Protein AF-A0A351J2E3-F1 (afdb_monomer_lite)

Structure (mmCIF, N/CA/C/O backbone):
data_AF-A0A351J2E3-F1
#
_entry.id   AF-A0A351J2E3-F1
#
loop_
_atom_site.group_PDB
_atom_site.id
_atom_site.type_symbol
_atom_site.label_atom_id
_atom_site.label_alt_id
_atom_site.label_comp_id
_atom_site.label_asym_id
_atom_site.label_entity_id
_atom_site.label_seq_id
_atom_site.pdbx_PDB_ins_code
_atom_site.Cartn_x
_atom_site.Cartn_y
_atom_site.Cartn_z
_atom_site.occupancy
_atom_site.B_iso_or_equiv
_atom_site.auth_seq_id
_atom_site.auth_comp_id
_atom_site.auth_asym_id
_atom_site.auth_atom_id
_atom_site.pdbx_PDB_model_num
ATOM 1 N N . MET A 1 1 ? -10.435 -15.112 0.257 1.00 53.44 1 MET A N 1
ATOM 2 C CA . MET A 1 1 ? -9.980 -13.709 0.171 1.00 53.44 1 MET A CA 1
ATOM 3 C C . MET A 1 1 ? -8.673 -13.596 0.929 1.00 53.44 1 MET A C 1
ATOM 5 O O . MET A 1 1 ? -8.616 -14.075 2.054 1.00 53.44 1 MET A O 1
ATOM 9 N N . ALA A 1 2 ? -7.642 -13.042 0.295 1.00 80.75 2 ALA A N 1
ATOM 10 C CA . ALA A 1 2 ? -6.370 -12.694 0.925 1.00 80.75 2 ALA A CA 1
ATOM 11 C C . ALA A 1 2 ? -6.264 -11.159 0.990 1.00 80.75 2 ALA A C 1
ATOM 13 O O . ALA A 1 2 ? -6.923 -10.475 0.209 1.00 80.75 2 ALA A O 1
ATOM 14 N N . GLY A 1 3 ? -5.481 -10.624 1.924 1.00 88.12 3 GLY A N 1
ATOM 15 C CA . GLY A 1 3 ? -5.283 -9.185 2.109 1.00 88.12 3 GLY A CA 1
ATOM 16 C C . GLY A 1 3 ? -3.910 -8.909 2.710 1.00 88.12 3 GLY A C 1
ATOM 17 O O . GLY A 1 3 ? -3.310 -9.804 3.310 1.00 88.12 3 GLY A O 1
ATOM 18 N N . LEU A 1 4 ? -3.411 -7.688 2.531 1.00 91.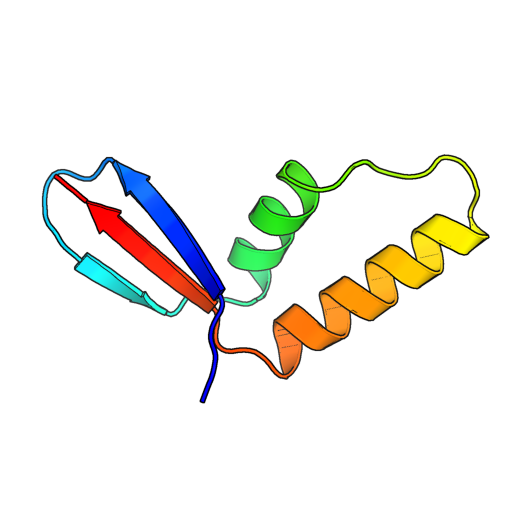06 4 LEU A N 1
ATOM 19 C CA . LEU A 1 4 ? -2.120 -7.261 3.067 1.00 91.06 4 LEU A CA 1
ATOM 20 C C . LEU A 1 4 ? -2.342 -6.380 4.298 1.00 91.06 4 LEU A C 1
ATOM 22 O O . LEU A 1 4 ? -3.209 -5.511 4.299 1.00 91.06 4 LEU A O 1
ATOM 26 N N . ALA A 1 5 ? -1.565 -6.610 5.351 1.00 93.00 5 ALA A N 1
ATOM 27 C CA . ALA A 1 5 ? -1.686 -5.902 6.618 1.00 93.00 5 ALA A CA 1
ATOM 28 C C . ALA A 1 5 ? -0.334 -5.329 7.049 1.00 93.00 5 ALA A C 1
ATOM 30 O O . ALA A 1 5 ? 0.641 -6.069 7.176 1.00 93.00 5 ALA A O 1
ATOM 31 N N . PHE A 1 6 ? -0.290 -4.026 7.318 1.00 93.50 6 PHE A N 1
ATOM 32 C CA . PHE A 1 6 ? 0.831 -3.387 7.999 1.00 93.50 6 PHE A CA 1
ATOM 33 C C . PHE A 1 6 ? 0.595 -3.436 9.503 1.00 93.50 6 PHE A C 1
ATOM 35 O O . PHE A 1 6 ? -0.391 -2.886 9.989 1.00 93.50 6 PHE A O 1
ATOM 42 N N . ILE A 1 7 ? 1.491 -4.109 10.222 1.00 93.62 7 ILE A N 1
ATOM 43 C CA . ILE A 1 7 ? 1.414 -4.256 11.676 1.00 93.62 7 ILE A CA 1
ATOM 44 C C . ILE A 1 7 ? 2.289 -3.194 12.321 1.00 93.62 7 ILE A C 1
ATOM 46 O O . ILE A 1 7 ? 3.488 -3.121 12.043 1.00 93.62 7 ILE A O 1
ATOM 50 N N . GLU A 1 8 ? 1.697 -2.398 13.201 1.00 92.81 8 GLU A N 1
ATOM 51 C CA . GLU A 1 8 ? 2.394 -1.350 13.936 1.00 92.81 8 GLU A CA 1
ATOM 52 C C . GLU A 1 8 ? 1.929 -1.310 15.384 1.00 92.81 8 GLU A C 1
ATOM 54 O O . GLU A 1 8 ? 0.821 -1.726 15.724 1.00 92.81 8 GLU A O 1
ATOM 59 N N . ARG A 1 9 ? 2.804 -0.804 16.253 1.00 93.88 9 ARG A N 1
ATOM 60 C CA . ARG A 1 9 ? 2.452 -0.592 17.649 1.00 93.88 9 ARG A CA 1
ATOM 61 C C . ARG A 1 9 ? 1.468 0.569 17.759 1.00 93.88 9 ARG A C 1
ATOM 63 O O . ARG A 1 9 ? 1.684 1.618 17.157 1.00 93.88 9 ARG A O 1
ATOM 70 N N . ASP A 1 10 ? 0.431 0.376 18.555 1.00 95.19 10 ASP A N 1
ATOM 71 C CA . ASP A 1 10 ? -0.625 1.351 18.814 1.00 95.19 10 ASP A CA 1
ATOM 72 C C . ASP A 1 10 ? -1.046 1.245 20.292 1.00 95.19 10 ASP A C 1
ATOM 74 O O . ASP A 1 10 ? -0.719 0.283 20.982 1.00 95.19 10 ASP A O 1
ATOM 78 N N . GLU A 1 11 ? -1.765 2.235 20.805 1.00 94.62 11 GLU A N 1
ATOM 79 C CA . GLU A 1 11 ? -2.317 2.226 22.164 1.00 94.62 11 GLU A CA 1
ATOM 80 C C . GLU A 1 11 ? -3.487 1.237 22.306 1.00 94.62 11 GLU A C 1
ATOM 82 O O . GLU A 1 11 ? -3.810 0.781 23.405 1.00 94.62 11 GLU A O 1
ATOM 87 N N . ALA A 1 12 ? -4.132 0.890 21.190 1.00 93.62 12 ALA A N 1
ATOM 88 C CA . ALA A 1 12 ? -5.280 -0.002 21.157 1.00 93.62 12 ALA A CA 1
ATOM 89 C C . ALA A 1 12 ? -5.259 -0.916 19.930 1.00 93.62 12 ALA A C 1
ATOM 91 O O . ALA A 1 12 ? -4.845 -0.515 18.842 1.00 93.62 12 ALA A O 1
ATOM 92 N N . ASN A 1 13 ? -5.795 -2.127 20.104 1.00 94.75 13 ASN A N 1
ATOM 93 C CA . ASN A 1 13 ? -5.982 -3.071 19.010 1.00 94.75 13 ASN A CA 1
ATOM 94 C C . ASN A 1 13 ? -7.022 -2.533 18.020 1.00 94.75 13 ASN A C 1
ATOM 96 O O . ASN A 1 13 ? -8.197 -2.406 18.371 1.00 94.75 13 ASN A O 1
ATOM 100 N N . ARG A 1 14 ? -6.610 -2.229 16.785 1.00 94.81 14 ARG A N 1
ATOM 101 C CA . ARG A 1 14 ? -7.514 -1.737 15.736 1.00 94.81 14 ARG A CA 1
ATOM 102 C C . ARG A 1 14 ? -7.139 -2.263 14.358 1.00 94.81 14 ARG A C 1
ATOM 104 O O . ARG A 1 14 ? -5.965 -2.404 14.037 1.00 94.81 14 ARG A O 1
ATOM 111 N N . ILE A 1 15 ? -8.159 -2.501 13.538 1.00 94.69 15 ILE A N 1
ATOM 112 C CA . ILE A 1 15 ? -8.018 -2.876 12.130 1.00 94.69 15 ILE A CA 1
ATOM 113 C C . ILE A 1 15 ?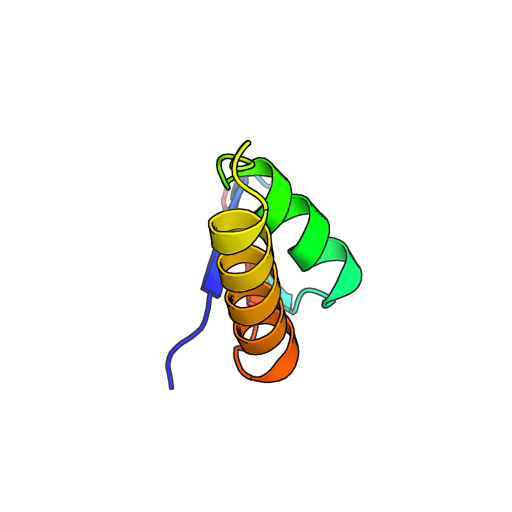 -8.712 -1.801 11.301 1.00 94.69 15 ILE A C 1
ATOM 115 O O . ILE A 1 15 ? -9.919 -1.600 11.440 1.00 94.69 15 ILE A O 1
ATOM 119 N N . THR A 1 16 ? -7.966 -1.102 10.450 1.00 95.00 16 THR A N 1
ATOM 120 C CA . THR A 1 16 ? -8.508 -0.055 9.573 1.00 95.00 16 THR A CA 1
ATOM 121 C C . THR A 1 16 ? -8.047 -0.261 8.137 1.00 95.00 16 THR A C 1
ATOM 123 O O . THR A 1 16 ? -6.936 -0.717 7.886 1.00 95.00 16 THR A O 1
ATOM 126 N N . THR A 1 17 ? -8.904 0.044 7.163 1.00 94.31 17 THR A N 1
ATOM 127 C CA . THR A 1 17 ? -8.511 0.037 5.747 1.00 94.31 17 THR A CA 1
ATOM 128 C C . THR A 1 17 ? -7.551 1.184 5.462 1.00 94.31 17 THR A C 1
ATOM 130 O O . THR A 1 17 ? -7.742 2.294 5.962 1.00 94.31 17 THR A O 1
ATOM 133 N N . MET A 1 18 ? -6.558 0.942 4.614 1.00 93.75 18 MET A N 1
ATOM 134 C CA . MET A 1 18 ? -5.610 1.959 4.175 1.00 93.75 18 MET A CA 1
ATOM 135 C C . MET A 1 18 ? -5.960 2.482 2.786 1.00 93.75 18 MET A C 1
ATOM 137 O O . MET A 1 18 ? -6.408 1.735 1.922 1.00 93.75 18 MET A O 1
ATOM 141 N N . SER A 1 19 ? -5.712 3.774 2.557 1.00 92.75 19 SER A N 1
ATOM 142 C CA . SER A 1 19 ? -5.767 4.334 1.205 1.00 92.75 19 SER A CA 1
ATOM 143 C C . SER A 1 19 ? -4.577 3.845 0.375 1.00 92.75 19 SER A C 1
ATOM 145 O O . SER A 1 19 ? -3.478 3.673 0.915 1.00 92.75 19 SER A O 1
ATOM 147 N N . SER A 1 20 ? -4.758 3.707 -0.941 1.00 90.69 20 SER A N 1
ATOM 148 C CA . SER A 1 20 ? -3.669 3.344 -1.857 1.00 90.69 20 SER A CA 1
A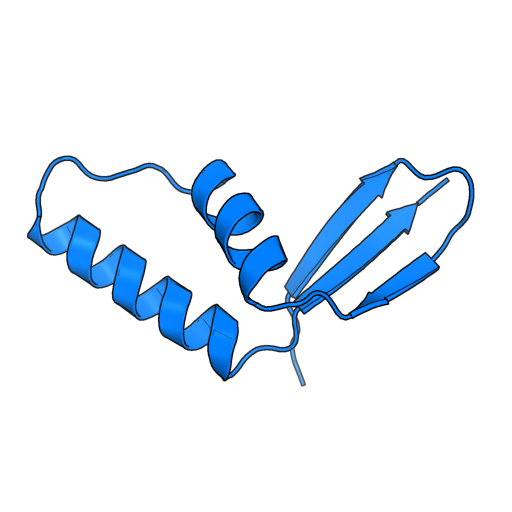TOM 149 C C . SER A 1 20 ? -2.495 4.329 -1.769 1.00 90.69 20 SER A C 1
ATOM 151 O O . SER A 1 20 ? -1.338 3.925 -1.813 1.00 90.69 20 SER A O 1
ATOM 153 N N . HIS A 1 21 ? -2.767 5.619 -1.538 1.00 90.31 21 HIS A N 1
ATOM 154 C CA . HIS A 1 21 ? -1.725 6.633 -1.367 1.00 90.31 21 HIS A CA 1
ATOM 155 C C . HIS A 1 21 ? -0.844 6.367 -0.136 1.00 90.31 21 HIS A C 1
ATOM 157 O O . HIS A 1 21 ? 0.381 6.359 -0.236 1.00 90.31 21 HIS A O 1
ATOM 163 N N . THR A 1 22 ? -1.448 6.103 1.026 1.00 91.25 22 THR A N 1
ATOM 164 C CA . THR A 1 22 ? -0.696 5.803 2.257 1.00 91.25 22 THR A CA 1
ATOM 165 C C . THR A 1 22 ? 0.021 4.455 2.162 1.00 91.25 22 THR A C 1
ATOM 167 O O . THR A 1 22 ? 1.154 4.322 2.626 1.00 91.25 22 THR A O 1
ATOM 170 N N . ALA A 1 23 ? -0.622 3.457 1.550 1.00 93.19 23 ALA A N 1
ATOM 171 C CA . ALA A 1 23 ? -0.055 2.128 1.364 1.00 93.19 23 ALA A CA 1
ATOM 172 C C . ALA A 1 23 ? 1.166 2.136 0.431 1.00 93.19 23 ALA A C 1
ATOM 174 O O . ALA A 1 23 ? 2.157 1.476 0.740 1.00 93.19 23 ALA A O 1
ATOM 175 N N . LEU A 1 24 ? 1.142 2.928 -0.649 1.00 93.19 24 LEU A N 1
ATOM 176 C CA . LEU A 1 24 ? 2.250 3.043 -1.604 1.00 93.19 24 LEU A CA 1
ATOM 177 C C . LEU A 1 24 ? 3.562 3.422 -0.911 1.00 93.19 24 LEU A C 1
ATOM 179 O O . LEU A 1 24 ? 4.578 2.761 -1.114 1.00 93.19 24 LEU A O 1
ATOM 183 N N . PHE A 1 25 ? 3.552 4.448 -0.055 1.00 92.06 25 PHE A N 1
ATOM 184 C CA . PHE A 1 25 ? 4.766 4.867 0.650 1.00 92.06 25 PHE A CA 1
ATOM 185 C C . PHE A 1 25 ? 5.303 3.786 1.591 1.00 92.06 25 PHE A C 1
ATOM 187 O O . PHE A 1 25 ? 6.517 3.592 1.667 1.00 92.06 25 PHE A O 1
ATOM 194 N N . LYS A 1 26 ? 4.417 3.053 2.278 1.00 92.50 26 LYS A N 1
ATOM 195 C CA . LYS A 1 26 ? 4.829 1.944 3.147 1.00 92.50 26 LYS A CA 1
ATOM 196 C C . LYS A 1 26 ? 5.415 0.786 2.344 1.00 92.50 26 LYS A C 1
ATOM 198 O O . LYS A 1 26 ? 6.488 0.306 2.702 1.00 92.50 26 LYS A O 1
ATOM 203 N N . LEU A 1 27 ? 4.785 0.397 1.236 1.00 92.81 27 LEU A N 1
ATOM 204 C CA . LEU A 1 27 ? 5.316 -0.633 0.340 1.00 92.81 27 LEU A CA 1
ATOM 205 C C . LEU A 1 27 ? 6.691 -0.233 -0.204 1.00 92.81 27 LEU A C 1
ATOM 207 O O . LEU A 1 27 ? 7.643 -0.995 -0.068 1.00 92.81 27 LEU A O 1
ATOM 211 N N . LEU A 1 28 ? 6.835 0.996 -0.710 1.00 91.94 28 LEU A N 1
ATOM 212 C CA . LEU A 1 28 ? 8.113 1.501 -1.217 1.00 91.94 28 LEU A CA 1
ATOM 213 C C . LEU A 1 28 ? 9.215 1.483 -0.153 1.00 91.94 28 LEU A C 1
ATOM 215 O O . LEU A 1 28 ? 10.352 1.133 -0.462 1.00 91.94 28 LEU A O 1
ATOM 219 N N . SER A 1 29 ? 8.885 1.814 1.101 1.00 91.56 29 SER A N 1
ATOM 220 C CA . SER A 1 29 ? 9.840 1.771 2.217 1.00 91.56 29 SER A CA 1
ATOM 221 C C . SER A 1 29 ? 10.321 0.357 2.567 1.00 91.56 29 SER A C 1
ATOM 223 O O . SER A 1 29 ? 11.385 0.206 3.163 1.00 91.56 29 SER A O 1
ATOM 225 N N . GLN A 1 30 ? 9.563 -0.671 2.176 1.00 89.94 30 GLN A N 1
ATOM 226 C CA . GLN A 1 30 ? 9.871 -2.084 2.413 1.00 89.94 30 GLN A CA 1
AT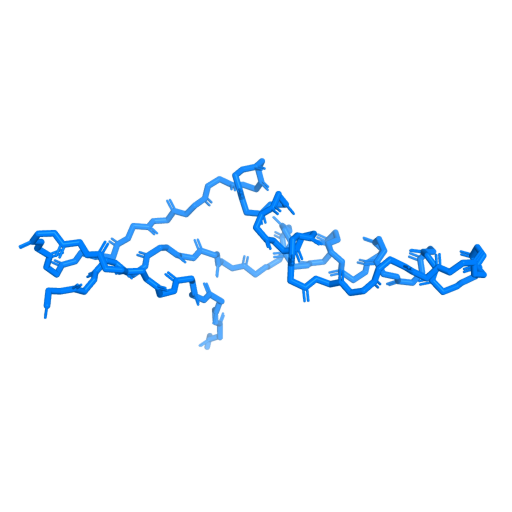OM 227 C C . GLN A 1 30 ? 10.433 -2.797 1.176 1.00 89.94 30 GLN A C 1
ATOM 229 O O . GLN A 1 30 ? 10.827 -3.960 1.257 1.00 89.94 30 GLN A O 1
ATOM 234 N N . THR A 1 31 ? 10.495 -2.119 0.032 1.00 92.12 31 THR A N 1
ATOM 235 C CA . THR A 1 31 ? 11.042 -2.677 -1.209 1.00 92.12 31 THR A CA 1
ATOM 236 C C . THR A 1 31 ? 12.441 -2.142 -1.475 1.00 92.12 31 THR A C 1
ATOM 238 O O . THR A 1 31 ? 12.720 -0.954 -1.311 1.00 92.12 31 THR A O 1
ATOM 241 N N . VAL A 1 32 ? 13.335 -3.010 -1.949 1.00 92.69 32 VAL A N 1
ATOM 242 C CA . VAL A 1 32 ? 14.627 -2.569 -2.481 1.00 92.69 32 VAL A CA 1
ATOM 243 C C . VAL A 1 32 ? 14.388 -1.942 -3.848 1.00 92.69 32 VAL A C 1
ATOM 245 O O . VAL A 1 32 ? 13.880 -2.611 -4.742 1.00 92.69 32 VAL A O 1
ATOM 248 N N . ARG A 1 33 ? 14.781 -0.676 -4.018 1.00 91.50 33 ARG A N 1
ATOM 249 C CA . ARG A 1 33 ? 14.731 0.022 -5.311 1.00 91.50 33 ARG A CA 1
ATOM 250 C C . ARG A 1 33 ? 15.810 -0.536 -6.244 1.00 91.50 33 ARG A C 1
ATOM 252 O O . ARG A 1 33 ? 16.992 -0.339 -5.950 1.00 91.50 33 ARG A O 1
ATOM 259 N N . PRO A 1 34 ? 15.448 -1.221 -7.343 1.00 93.94 34 PRO A N 1
ATOM 260 C CA . PRO A 1 34 ? 16.438 -1.764 -8.262 1.00 93.94 34 PRO A CA 1
ATOM 261 C C . PRO A 1 34 ? 17.147 -0.648 -9.037 1.00 93.94 34 PRO A C 1
ATOM 263 O O . PRO A 1 34 ? 16.535 0.358 -9.382 1.00 93.94 34 PRO A O 1
ATOM 266 N N . TYR A 1 35 ? 18.430 -0.838 -9.348 1.00 94.62 35 TYR A N 1
ATOM 267 C CA . TYR A 1 35 ? 19.175 0.090 -10.211 1.00 94.62 35 TYR A CA 1
ATOM 268 C C . TYR A 1 35 ? 18.911 -0.147 -11.702 1.00 94.62 35 TYR A C 1
ATOM 270 O O . TYR A 1 35 ? 19.001 0.780 -12.500 1.00 94.62 35 TYR A O 1
ATOM 278 N N . ASP A 1 36 ? 18.605 -1.390 -12.082 1.00 96.88 36 ASP A N 1
ATOM 279 C CA . ASP A 1 36 ? 18.260 -1.743 -13.459 1.00 96.88 36 ASP A CA 1
ATOM 280 C C . ASP A 1 36 ? 16.799 -1.349 -13.739 1.00 96.88 36 ASP A C 1
ATOM 282 O O . ASP A 1 36 ? 15.897 -1.856 -13.056 1.00 96.88 36 ASP A O 1
ATOM 286 N N . PRO A 1 37 ? 16.543 -0.498 -14.749 1.00 95.44 37 PRO A N 1
ATOM 287 C CA . PRO A 1 37 ? 15.198 -0.041 -15.087 1.00 95.44 37 PRO A CA 1
ATOM 288 C C . PRO A 1 37 ? 14.200 -1.180 -15.321 1.00 95.44 37 PRO A C 1
ATOM 290 O O . PRO A 1 37 ? 13.058 -1.091 -14.891 1.00 95.44 37 PRO A O 1
ATOM 293 N N . ARG A 1 38 ? 14.637 -2.306 -15.897 1.00 96.44 38 ARG A N 1
ATOM 294 C CA . ARG A 1 38 ? 13.750 -3.443 -16.204 1.00 96.44 38 ARG A CA 1
ATOM 295 C C . ARG A 1 38 ? 13.169 -4.088 -14.950 1.00 96.44 38 ARG A C 1
ATOM 297 O O . ARG A 1 38 ? 12.086 -4.666 -14.989 1.00 96.44 38 ARG A O 1
ATOM 304 N N . PHE A 1 39 ? 13.916 -4.060 -13.848 1.00 96.06 39 PHE A N 1
ATOM 305 C CA . PHE A 1 39 ? 13.432 -4.551 -12.560 1.00 96.06 39 PHE A CA 1
ATOM 306 C C . PHE A 1 39 ? 12.635 -3.482 -11.815 1.00 96.06 39 PHE A C 1
ATOM 308 O O . PHE A 1 39 ? 11.742 -3.842 -11.053 1.00 96.06 39 PHE A O 1
ATOM 315 N N . MET A 1 40 ? 12.922 -2.197 -12.049 1.00 95.81 40 MET A N 1
ATOM 316 C CA . MET A 1 40 ? 12.089 -1.107 -11.543 1.00 95.81 40 MET A CA 1
ATOM 317 C C . MET A 1 40 ? 10.679 -1.174 -12.136 1.00 95.81 40 MET A C 1
ATOM 319 O O . MET A 1 40 ? 9.721 -1.140 -11.375 1.00 95.81 40 MET A O 1
ATOM 323 N N . ASP A 1 41 ? 10.548 -1.367 -13.451 1.00 96.56 41 ASP A N 1
ATOM 324 C CA . ASP A 1 41 ? 9.240 -1.486 -14.109 1.00 96.56 41 ASP A CA 1
ATOM 325 C C . ASP A 1 41 ? 8.422 -2.636 -13.505 1.00 96.56 41 ASP A C 1
ATOM 327 O O . ASP A 1 41 ? 7.301 -2.436 -13.052 1.00 96.56 41 ASP A O 1
ATOM 331 N N . LYS A 1 42 ? 9.036 -3.817 -13.343 1.00 96.00 42 LYS A N 1
ATOM 332 C CA . LYS A 1 42 ? 8.389 -4.972 -12.693 1.00 96.00 42 LYS A CA 1
ATOM 333 C C . LYS A 1 42 ? 7.956 -4.701 -11.253 1.00 96.00 42 LYS A C 1
ATOM 335 O O . LYS A 1 42 ? 6.941 -5.234 -10.811 1.00 96.00 42 LYS A O 1
ATOM 340 N N . LEU A 1 43 ? 8.750 -3.941 -10.498 1.00 95.31 43 LEU A N 1
ATOM 341 C CA . LEU A 1 43 ? 8.385 -3.543 -9.142 1.00 95.31 43 LEU A CA 1
ATOM 342 C C . LEU A 1 43 ? 7.155 -2.632 -9.173 1.00 95.31 43 LEU A C 1
ATOM 344 O O . LEU A 1 43 ? 6.234 -2.846 -8.393 1.00 95.31 43 LEU A O 1
ATOM 348 N N . LEU A 1 44 ? 7.131 -1.642 -10.066 1.00 94.56 44 LEU A N 1
ATOM 349 C CA . LEU A 1 44 ? 6.012 -0.711 -10.190 1.00 94.56 44 LEU A CA 1
ATOM 350 C C . LEU A 1 44 ? 4.730 -1.418 -10.647 1.00 94.56 44 LEU A C 1
ATOM 352 O O . LEU A 1 44 ? 3.690 -1.186 -10.038 1.00 94.56 44 LEU A O 1
ATOM 356 N N . ASP A 1 45 ? 4.815 -2.341 -11.608 1.00 95.69 45 ASP A N 1
ATOM 357 C CA . ASP A 1 45 ? 3.679 -3.166 -12.048 1.00 95.69 45 ASP A CA 1
ATOM 358 C C . ASP A 1 45 ? 3.105 -3.995 -10.889 1.00 95.69 45 ASP A C 1
ATOM 360 O O . ASP A 1 45 ? 1.894 -4.071 -10.685 1.00 95.69 45 ASP A O 1
ATOM 364 N N . LEU A 1 46 ? 3.980 -4.600 -10.078 1.00 93.56 46 LEU A N 1
ATOM 365 C CA . LEU A 1 46 ? 3.5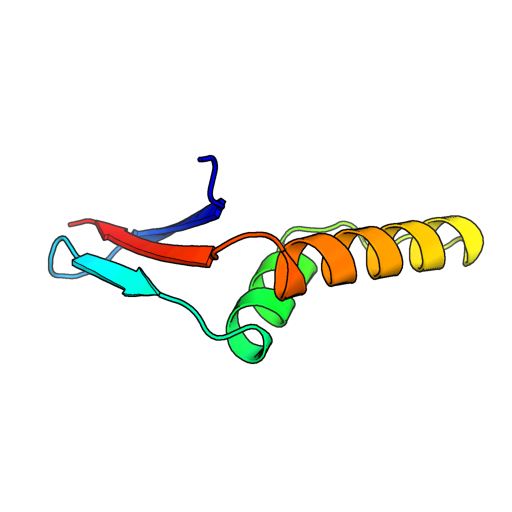65 -5.377 -8.912 1.00 93.56 46 LEU A CA 1
ATOM 366 C C . LEU A 1 46 ? 2.884 -4.497 -7.852 1.00 93.56 46 LEU A C 1
ATOM 368 O O . LEU A 1 46 ? 1.890 -4.905 -7.250 1.00 93.56 46 LEU A O 1
ATOM 372 N N . LEU A 1 47 ? 3.420 -3.298 -7.609 1.00 93.81 47 LEU A N 1
ATOM 373 C CA . LEU A 1 47 ? 2.821 -2.337 -6.685 1.00 93.81 47 LEU A CA 1
ATOM 374 C C . LEU A 1 47 ? 1.449 -1.866 -7.173 1.00 93.81 47 LEU A C 1
ATOM 376 O O . LEU A 1 47 ? 0.546 -1.738 -6.351 1.00 93.81 47 LEU A O 1
ATOM 380 N N . ASP A 1 48 ? 1.274 -1.658 -8.477 1.00 94.44 48 ASP A N 1
ATOM 381 C CA . ASP A 1 48 ? -0.009 -1.263 -9.059 1.00 94.44 48 ASP A CA 1
ATOM 382 C C . ASP A 1 48 ? -1.089 -2.329 -8.820 1.00 94.44 48 ASP A C 1
ATOM 384 O O . ASP A 1 48 ? -2.161 -2.019 -8.296 1.00 94.44 48 ASP A O 1
ATOM 388 N N . VAL A 1 49 ? -0.769 -3.608 -9.057 1.00 92.94 49 VAL A N 1
ATOM 389 C CA . VAL A 1 49 ? -1.673 -4.736 -8.756 1.00 92.94 49 VAL A CA 1
ATOM 390 C C . VAL A 1 49 ? -2.032 -4.779 -7.268 1.00 92.94 49 VAL A C 1
ATOM 392 O O . VAL A 1 49 ? -3.204 -4.899 -6.910 1.00 92.94 49 VAL A O 1
ATOM 395 N N . PHE A 1 50 ? -1.055 -4.629 -6.367 1.00 91.38 50 PHE A N 1
ATOM 396 C CA . PHE A 1 50 ? -1.340 -4.630 -4.929 1.00 91.38 50 PHE A CA 1
ATOM 397 C C . PHE A 1 50 ? -2.234 -3.468 -4.494 1.00 91.38 50 PHE A C 1
ATOM 399 O O . PHE A 1 50 ? -3.076 -3.644 -3.618 1.00 91.38 50 PHE A O 1
ATOM 406 N N . LEU A 1 51 ? -2.056 -2.2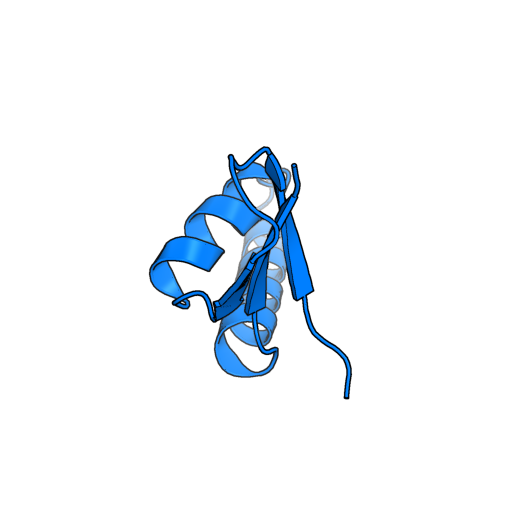86 -5.079 1.00 92.19 51 LEU A N 1
ATOM 407 C CA . LEU A 1 51 ? -2.787 -1.081 -4.690 1.00 92.19 51 LEU A CA 1
ATOM 408 C C . LEU A 1 51 ? -4.204 -1.005 -5.266 1.00 92.19 51 LEU A C 1
ATOM 410 O O . LEU A 1 51 ? -5.011 -0.226 -4.747 1.00 92.19 51 LEU A O 1
ATOM 414 N N . THR A 1 52 ? -4.490 -1.772 -6.320 1.00 92.56 52 THR A N 1
ATOM 415 C CA . THR A 1 52 ? -5.774 -1.763 -7.037 1.00 92.56 52 THR A CA 1
ATOM 416 C C . THR A 1 52 ? -6.627 -2.997 -6.753 1.00 92.56 52 THR A C 1
ATOM 418 O O . THR A 1 52 ? -7.844 -2.871 -6.618 1.00 92.56 52 THR A O 1
ATOM 421 N N . GLU A 1 53 ? -6.014 -4.174 -6.615 1.00 92.69 53 GLU A N 1
ATOM 422 C CA . GLU A 1 53 ? -6.742 -5.443 -6.505 1.00 92.69 53 GLU A CA 1
ATOM 423 C C . GLU A 1 53 ? -6.758 -6.022 -5.086 1.00 92.69 53 GLU A C 1
ATOM 425 O O . GLU A 1 53 ? -7.662 -6.788 -4.737 1.00 92.69 53 GLU A O 1
ATOM 430 N N . VAL A 1 54 ? -5.776 -5.674 -4.248 1.00 92.25 54 VAL A N 1
ATOM 431 C CA . VAL A 1 54 ? -5.629 -6.261 -2.911 1.00 92.25 54 VAL A CA 1
ATOM 432 C C . VAL A 1 54 ? -6.090 -5.272 -1.839 1.00 92.25 54 VAL A C 1
ATOM 434 O O . VAL A 1 54 ? -5.576 -4.158 -1.765 1.00 92.25 54 VAL A O 1
ATOM 437 N N . PRO A 1 55 ? -7.027 -5.649 -0.948 1.00 92.88 55 PRO A N 1
ATOM 438 C CA . PRO A 1 55 ? -7.386 -4.795 0.172 1.00 92.88 55 PRO A CA 1
ATOM 439 C C . PRO A 1 55 ? -6.221 -4.716 1.169 1.00 92.88 55 PRO A C 1
ATOM 441 O O . PRO A 1 55 ? -5.690 -5.739 1.618 1.00 92.88 55 PRO A O 1
ATOM 444 N N . ILE A 1 56 ? -5.837 -3.485 1.513 1.00 94.69 56 ILE A N 1
ATOM 445 C CA . ILE A 1 56 ? -4.714 -3.188 2.405 1.00 94.69 56 ILE A CA 1
ATOM 446 C C . ILE A 1 56 ? -5.238 -2.631 3.727 1.00 94.69 56 ILE A C 1
ATOM 448 O O . ILE A 1 56 ? -6.077 -1.727 3.750 1.00 94.69 56 ILE A O 1
ATOM 452 N N . TYR A 1 57 ? -4.708 -3.150 4.830 1.00 95.12 57 TYR A N 1
ATOM 453 C CA . TYR A 1 57 ? -5.122 -2.807 6.183 1.00 95.12 57 TYR A CA 1
ATOM 454 C C . TYR A 1 57 ? -3.949 -2.333 7.040 1.00 95.12 57 TYR A C 1
ATOM 456 O O . TYR A 1 57 ? -2.803 -2.740 6.855 1.00 95.12 57 TYR A O 1
ATOM 464 N N . TYR A 1 58 ? -4.272 -1.503 8.020 1.00 94.81 58 TYR A N 1
ATOM 465 C CA . TYR A 1 58 ? -3.438 -1.181 9.161 1.00 94.81 58 TYR A CA 1
ATOM 466 C C . TYR A 1 58 ? -3.936 -1.982 10.362 1.00 94.81 58 TYR A C 1
ATOM 468 O O . TYR A 1 58 ? -5.130 -1.960 10.674 1.00 94.81 58 TYR A O 1
ATOM 476 N N . LEU A 1 59 ? -3.019 -2.686 11.017 1.00 95.62 59 LEU A N 1
ATOM 477 C CA . LEU A 1 59 ? -3.241 -3.428 12.249 1.00 95.62 59 LEU A CA 1
ATOM 478 C C . LEU A 1 59 ? -2.432 -2.743 13.350 1.00 95.62 59 LEU A C 1
ATOM 480 O O . LEU A 1 59 ? -1.227 -2.959 13.471 1.00 95.62 59 LEU A O 1
ATOM 484 N N . GLY A 1 60 ? -3.111 -1.910 14.133 1.00 95.75 60 GLY A N 1
ATOM 485 C CA . GLY A 1 60 ? -2.557 -1.355 15.360 1.00 95.75 60 GLY A CA 1
ATOM 486 C C . GLY A 1 60 ? -2.646 -2.407 16.455 1.00 95.75 60 GLY A C 1
ATOM 487 O O . GLY A 1 60 ? -3.734 -2.938 16.687 1.00 95.75 60 GLY A O 1
ATOM 488 N N . CYS A 1 61 ? -1.525 -2.736 17.093 1.00 91.75 61 CYS A N 1
ATOM 489 C CA . CYS A 1 61 ? -1.452 -3.717 18.175 1.00 91.75 61 CYS A CA 1
ATOM 490 C C . CYS A 1 61 ? -0.838 -3.094 19.434 1.00 91.75 61 CYS A C 1
ATOM 492 O O . CYS A 1 61 ? 0.203 -2.438 19.348 1.00 91.75 61 CYS A O 1
ATOM 494 N N . ASN A 1 62 ? -1.484 -3.322 20.582 1.00 87.25 62 ASN A N 1
ATOM 495 C CA . ASN A 1 62 ? -0.982 -2.933 21.907 1.00 87.25 62 ASN A CA 1
ATOM 496 C C . ASN A 1 62 ? -0.072 -4.022 22.491 1.00 87.25 62 ASN A C 1
ATOM 498 O O . ASN A 1 62 ? -0.525 -5.191 22.513 1.00 87.25 62 ASN A O 1
#

pLDDT: mean 92.59, std 5.6, range [53.44, 96.88]

Radius of gyration: 13.32 Å; chains: 1; bounding box: 29×20×38 Å

Foldseek 3Di:
DDAAEDEDADPDWDKDWDALVVVLVVLVVVDDQDPDVVVNVVSVVVSVCNNPPHTYIYTHDD

Secondary structure (DSSP, 8-state):
---EEEEEE-SS-EEEEPPHHHHHHHHHHHS---SSHHHHHHHHHHHHHHHHHS-EEEEEE-

Sequence (62 aa):
MAGLAFIERDEANRITTMSSHTALFKLLSQTVRPYDPRFMDKLLDLLDVFLTEVPIYYLGCN